Protein AF-A0A836RLD7-F1 (afdb_monomer)

Foldseek 3Di:
DDPDPDDPPCQQDDPAFHPLDLVNLLCCVPPVVPPALCCRCPPRGVVVVVPPPSLVSSLVSLVSSCVNVVDDPVRSVVRSVVVVVPDD

Radius of gyration: 13.67 Å; Cα contacts (8 Å, |Δi|>4): 76; chains: 1; bounding box: 26×38×39 Å

Sequence (88 aa):
EPLLSGEFNEAFSGILPPDVTREAVAHFCRNEWAVHLDDVMKRRTSWHFYRSDAEKVAETVADWMAETISWDEARRDAELQRYREQVD

Nearest PDB structures (foldseek):
  3d3h-assembly1_A-2  TM=4.786E-01  e=3.000E+00  Aquifex aeolicus
  1na3-assembly2_B  TM=3.872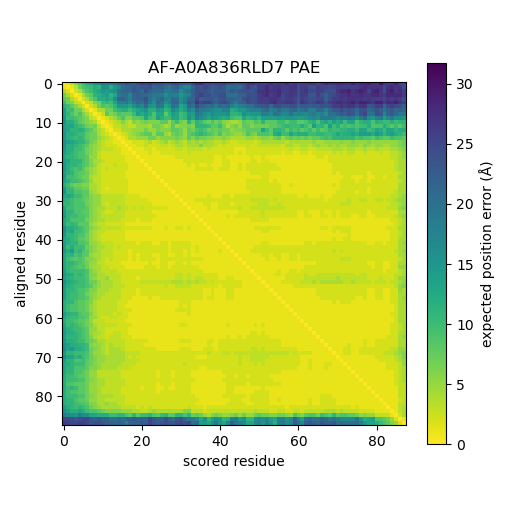E-01  e=8.851E+00  unidentified

pLDDT: mean 90.81, std 13.2, range [52.94, 98.81]

Structure (mmCIF, N/CA/C/O backbone):
data_AF-A0A836RLD7-F1
#
_entry.id   AF-A0A836RLD7-F1
#
loop_
_atom_site.group_PDB
_atom_site.id
_atom_site.type_symbol
_atom_site.label_atom_id
_atom_site.label_alt_id
_atom_site.label_comp_id
_atom_site.label_asym_id
_atom_site.label_entity_id
_atom_site.label_seq_id
_atom_site.pdbx_PDB_ins_code
_atom_site.Cartn_x
_atom_site.Cartn_y
_atom_site.Cartn_z
_atom_site.occupancy
_atom_site.B_iso_or_equiv
_atom_site.auth_seq_id
_atom_site.auth_comp_id
_atom_site.auth_asym_id
_atom_site.auth_atom_id
_atom_site.pdbx_PDB_model_num
ATOM 1 N N . GLU A 1 1 ? 1.367 23.009 -28.330 1.00 52.94 1 GLU A N 1
ATOM 2 C CA . GLU A 1 1 ? 2.346 22.468 -27.365 1.00 52.94 1 GLU A CA 1
ATOM 3 C C . GLU A 1 1 ? 1.731 21.287 -26.627 1.00 52.94 1 GLU A C 1
ATOM 5 O O . GLU A 1 1 ? 0.532 21.356 -26.363 1.00 52.94 1 GLU A O 1
ATOM 10 N N . PRO A 1 2 ? 2.483 20.212 -26.331 1.00 60.16 2 PRO A N 1
ATOM 11 C CA . PRO A 1 2 ? 2.020 19.165 -25.424 1.00 60.16 2 PRO A CA 1
ATOM 12 C C . PRO A 1 2 ? 1.912 19.734 -24.003 1.00 60.16 2 PRO A C 1
ATOM 14 O O . PRO A 1 2 ? 2.792 20.470 -23.569 1.00 60.16 2 PRO A O 1
ATOM 17 N N . LEU A 1 3 ? 0.843 19.396 -23.280 1.00 66.56 3 LEU A N 1
ATOM 18 C CA . LEU A 1 3 ? 0.534 19.962 -21.956 1.00 66.56 3 LEU A CA 1
ATOM 19 C C . LEU A 1 3 ? 1.320 19.338 -20.787 1.00 66.56 3 LEU A C 1
ATOM 21 O O . LEU A 1 3 ? 1.054 19.676 -19.638 1.00 66.56 3 LEU A O 1
ATOM 25 N N . LEU A 1 4 ? 2.269 18.433 -21.041 1.00 63.00 4 LEU A N 1
ATOM 26 C CA . LEU A 1 4 ? 3.038 17.772 -19.986 1.00 63.00 4 LEU A CA 1
ATOM 27 C C . LEU A 1 4 ? 4.536 17.868 -20.281 1.00 63.00 4 LEU A C 1
ATOM 29 O O . LEU A 1 4 ? 5.052 17.197 -21.169 1.00 63.00 4 LEU A O 1
ATOM 33 N N . SER A 1 5 ? 5.215 18.718 -19.512 1.00 62.84 5 SER A N 1
ATOM 34 C CA . SER A 1 5 ? 6.674 18.746 -19.341 1.00 62.84 5 SER A CA 1
ATOM 35 C C . SER A 1 5 ? 7.135 17.940 -18.117 1.00 62.84 5 SER A C 1
ATOM 37 O O . SER A 1 5 ? 8.321 17.937 -17.797 1.00 62.84 5 SER A O 1
ATOM 39 N N . GLY A 1 6 ? 6.202 17.296 -17.408 1.00 55.44 6 GLY A N 1
ATOM 40 C CA . GLY A 1 6 ? 6.470 16.535 -16.192 1.00 55.44 6 GLY A CA 1
ATOM 41 C C . GLY A 1 6 ? 6.891 15.107 -16.504 1.00 55.44 6 GLY A C 1
ATOM 42 O O . GLY A 1 6 ? 6.310 14.472 -17.382 1.00 55.44 6 GLY A O 1
ATOM 43 N N . GLU A 1 7 ? 7.891 14.625 -15.769 1.00 57.62 7 GLU A N 1
ATOM 44 C CA . GLU A 1 7 ? 8.301 13.224 -15.706 1.00 57.62 7 GLU A CA 1
ATOM 45 C C . GLU A 1 7 ? 7.054 12.338 -15.578 1.00 57.62 7 GLU A C 1
ATOM 47 O O . GLU A 1 7 ? 6.403 12.297 -14.531 1.00 57.62 7 GLU A O 1
ATOM 52 N N . PHE A 1 8 ? 6.672 11.659 -16.663 1.00 56.91 8 PHE A N 1
ATOM 53 C CA . PHE A 1 8 ? 5.724 10.560 -16.560 1.00 56.91 8 PHE A CA 1
ATOM 54 C C . PHE A 1 8 ? 6.349 9.565 -15.588 1.00 56.91 8 PHE A C 1
ATOM 56 O O . PHE A 1 8 ? 7.455 9.085 -15.831 1.00 56.91 8 PHE A O 1
ATOM 63 N N . ASN A 1 9 ? 5.682 9.288 -14.4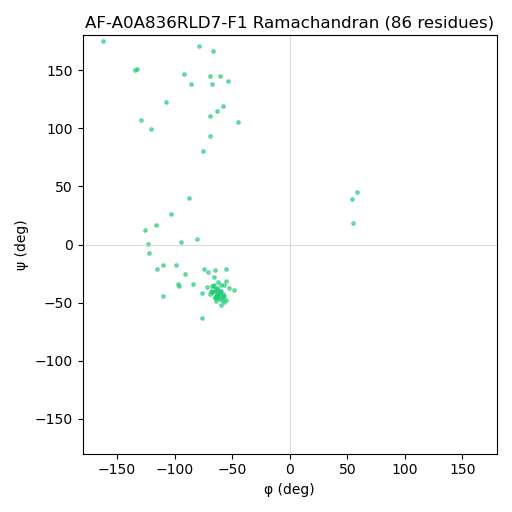67 1.00 62.06 9 ASN A N 1
ATOM 64 C CA . ASN A 1 9 ? 6.176 8.285 -13.538 1.00 62.06 9 ASN A CA 1
ATOM 65 C C . ASN A 1 9 ? 5.903 6.896 -14.134 1.00 62.06 9 ASN A C 1
ATOM 67 O O . ASN A 1 9 ? 4.912 6.240 -13.808 1.00 62.06 9 ASN A O 1
ATOM 71 N N . GLU A 1 10 ? 6.773 6.484 -15.059 1.00 67.50 10 GLU A N 1
ATOM 72 C CA . GLU A 1 10 ? 6.714 5.204 -15.776 1.00 67.50 10 GLU A CA 1
ATOM 73 C C . GLU A 1 10 ? 6.675 4.006 -14.814 1.0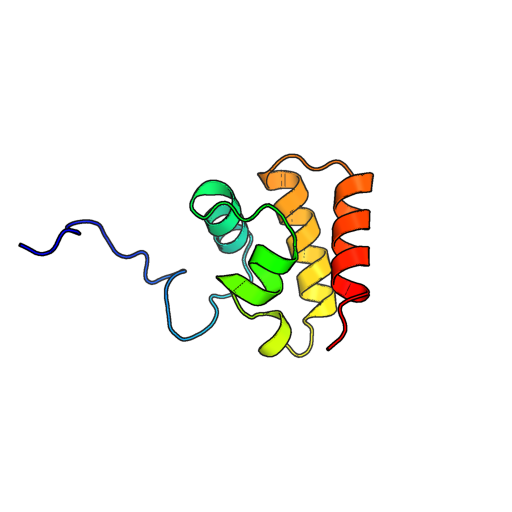0 67.50 10 GLU A C 1
ATOM 75 O O . GLU A 1 10 ? 6.195 2.939 -15.185 1.00 67.50 10 GLU A O 1
ATOM 80 N N . ALA A 1 11 ? 7.119 4.179 -13.561 1.00 75.88 11 ALA A N 1
ATOM 81 C CA . ALA A 1 11 ? 7.117 3.119 -12.557 1.00 75.88 11 ALA A CA 1
ATOM 82 C C . ALA A 1 11 ? 5.705 2.668 -12.143 1.00 75.88 11 ALA A C 1
ATOM 84 O O . ALA A 1 11 ? 5.535 1.513 -11.756 1.00 75.88 11 ALA A O 1
ATOM 85 N N . PHE A 1 12 ? 4.698 3.549 -12.221 1.00 79.94 12 PHE A N 1
ATOM 86 C CA . PHE A 1 12 ? 3.314 3.249 -11.812 1.00 79.94 12 PHE A CA 1
ATOM 87 C C . PHE A 1 12 ? 2.285 3.452 -12.930 1.00 79.94 12 PHE A C 1
ATOM 89 O O . PHE A 1 12 ? 1.125 3.082 -12.765 1.00 79.94 12 PHE A O 1
ATOM 96 N N . SER A 1 13 ? 2.711 4.000 -14.072 1.00 71.25 13 SER A N 1
ATOM 97 C CA . SER A 1 13 ? 1.878 4.250 -15.247 1.00 71.25 13 SER A CA 1
ATOM 98 C C . SER A 1 13 ? 2.436 3.482 -16.447 1.00 71.25 13 SER A C 1
ATOM 100 O O . SER A 1 13 ? 3.407 3.901 -17.075 1.00 71.25 13 SER A O 1
ATOM 102 N N . GLY A 1 14 ? 1.839 2.325 -16.746 1.00 78.69 14 GLY A N 1
ATOM 103 C CA . GLY A 1 14 ? 2.289 1.418 -17.802 1.00 78.69 14 GLY A CA 1
ATOM 104 C C . GLY A 1 14 ? 1.216 0.411 -18.229 1.00 78.69 14 GLY A C 1
ATOM 105 O O . GLY A 1 14 ? 0.131 0.357 -17.657 1.00 78.69 14 GLY A O 1
ATOM 106 N N . ILE A 1 15 ? 1.512 -0.385 -19.266 1.00 82.56 15 ILE A N 1
ATOM 107 C CA . ILE A 1 15 ? 0.602 -1.441 -19.763 1.00 82.56 15 ILE A CA 1
ATOM 108 C C . ILE A 1 15 ? 0.535 -2.615 -18.779 1.00 82.56 15 ILE A C 1
ATOM 110 O O . ILE A 1 15 ? -0.514 -3.237 -18.617 1.00 82.56 15 ILE A O 1
ATOM 114 N N . LEU A 1 16 ? 1.668 -2.937 -18.154 1.00 88.19 16 LEU A N 1
ATOM 115 C CA . LEU A 1 16 ? 1.757 -3.995 -17.159 1.00 88.19 16 LEU A CA 1
ATOM 116 C C . LEU A 1 16 ? 1.538 -3.423 -15.755 1.00 88.19 16 LEU A C 1
ATOM 118 O O . LEU A 1 16 ? 1.966 -2.296 -15.494 1.00 88.19 16 LEU A O 1
ATOM 122 N N . PRO A 1 17 ? 0.927 -4.202 -14.845 1.00 90.75 17 PRO A N 1
ATOM 123 C CA . PRO A 1 17 ? 0.863 -3.842 -13.436 1.00 90.75 17 PRO A CA 1
ATOM 124 C C . PRO A 1 17 ? 2.257 -3.551 -12.866 1.00 90.75 17 PRO A C 1
ATOM 126 O O . PRO A 1 17 ? 3.188 -4.304 -13.168 1.00 90.75 17 PRO A O 1
ATOM 129 N N . PRO A 1 18 ? 2.410 -2.536 -11.998 1.00 93.81 18 PRO A N 1
ATOM 130 C CA . PRO A 1 18 ? 3.647 -2.359 -11.249 1.00 93.81 18 PRO A CA 1
ATOM 131 C C . PRO A 1 18 ? 3.845 -3.506 -10.250 1.00 93.81 18 PRO A C 1
ATOM 133 O O . PRO A 1 18 ? 2.908 -4.247 -9.931 1.00 93.81 18 PRO A O 1
ATOM 136 N N . ASP A 1 19 ? 5.051 -3.620 -9.698 1.00 95.44 19 ASP A N 1
ATOM 137 C CA . ASP A 1 19 ? 5.317 -4.546 -8.598 1.00 95.44 19 ASP A CA 1
ATOM 138 C C . ASP A 1 19 ? 4.458 -4.218 -7.366 1.00 95.44 19 ASP A C 1
ATOM 140 O O . ASP A 1 19 ? 4.200 -3.052 -7.043 1.00 95.44 19 ASP A O 1
ATOM 144 N N . VAL A 1 20 ? 4.045 -5.262 -6.638 1.00 97.56 20 VAL A N 1
ATOM 145 C CA . VAL A 1 20 ? 3.269 -5.135 -5.394 1.00 97.56 20 VAL A CA 1
ATOM 146 C C . VAL A 1 20 ? 4.152 -4.541 -4.302 1.00 97.56 20 VAL A C 1
ATOM 148 O O . VAL A 1 20 ? 4.867 -5.249 -3.593 1.00 97.56 20 VAL A O 1
ATOM 151 N N . THR A 1 21 ? 4.103 -3.219 -4.165 1.00 98.00 21 THR A N 1
ATOM 152 C CA . THR A 1 21 ? 4.909 -2.470 -3.200 1.00 98.00 21 THR A CA 1
ATOM 153 C C . THR A 1 21 ? 4.060 -1.474 -2.421 1.00 98.00 21 THR A C 1
ATOM 155 O O . THR A 1 21 ? 3.072 -0.926 -2.916 1.00 98.00 21 THR A O 1
ATOM 158 N N . ARG A 1 22 ? 4.485 -1.195 -1.185 1.00 98.12 22 ARG A N 1
ATOM 159 C CA . ARG A 1 22 ? 3.882 -0.160 -0.337 1.00 98.12 22 ARG A CA 1
ATOM 160 C C . ARG A 1 22 ? 3.960 1.224 -0.984 1.00 98.12 22 ARG A C 1
ATOM 162 O O . ARG A 1 22 ? 3.044 2.023 -0.823 1.00 98.12 22 ARG A O 1
ATOM 169 N N . GLU A 1 23 ? 5.037 1.499 -1.719 1.00 97.38 23 GLU A N 1
ATOM 170 C CA . GLU A 1 23 ? 5.218 2.757 -2.445 1.00 97.38 23 GLU A CA 1
ATOM 171 C C . GLU A 1 23 ? 4.182 2.923 -3.560 1.00 97.38 23 GLU A C 1
ATOM 173 O O . GLU A 1 23 ? 3.548 3.973 -3.627 1.00 97.38 23 GLU A O 1
ATOM 178 N N . ALA A 1 24 ? 3.931 1.875 -4.353 1.00 96.75 24 ALA A N 1
ATOM 179 C CA . ALA A 1 24 ? 2.886 1.896 -5.374 1.00 96.75 24 ALA A CA 1
ATOM 180 C C . ALA A 1 24 ? 1.506 2.176 -4.754 1.00 96.75 24 ALA A C 1
ATOM 182 O O . ALA A 1 24 ? 0.800 3.082 -5.189 1.00 96.75 24 ALA A O 1
ATOM 183 N N . VAL A 1 25 ? 1.140 1.473 -3.674 1.00 98.19 25 VAL A N 1
ATOM 184 C CA . VAL A 1 25 ? -0.133 1.725 -2.969 1.00 98.19 25 VAL A CA 1
ATOM 185 C C . VAL A 1 25 ? -0.211 3.163 -2.456 1.00 98.19 25 VAL A C 1
ATOM 187 O O . VAL A 1 25 ? -1.218 3.840 -2.658 1.00 98.19 25 VAL A O 1
ATOM 190 N N . ALA A 1 26 ? 0.867 3.670 -1.854 1.00 97.81 26 ALA A N 1
ATOM 191 C CA . ALA A 1 26 ? 0.920 5.047 -1.385 1.00 97.81 26 ALA A CA 1
ATOM 192 C C . ALA A 1 26 ? 0.792 6.065 -2.528 1.00 97.81 26 ALA A C 1
ATOM 194 O O . ALA A 1 26 ? 0.136 7.093 -2.343 1.00 97.81 26 ALA A O 1
ATOM 195 N N . HIS A 1 27 ? 1.381 5.784 -3.693 1.00 96.06 27 HIS A N 1
ATOM 196 C CA . HIS A 1 27 ? 1.245 6.613 -4.884 1.00 96.06 27 HIS A CA 1
ATOM 197 C C . HIS A 1 27 ? -0.222 6.719 -5.305 1.00 96.06 27 HIS A C 1
ATOM 199 O O . HIS A 1 27 ? -0.736 7.835 -5.408 1.00 96.06 27 HIS A O 1
ATOM 205 N N . PHE A 1 28 ? -0.909 5.584 -5.456 1.00 97.19 28 PHE A N 1
ATOM 206 C CA . PHE A 1 28 ? -2.308 5.554 -5.888 1.00 97.19 28 PHE A CA 1
ATOM 207 C C . PHE A 1 28 ? -3.248 6.229 -4.887 1.00 97.19 28 PHE A C 1
ATOM 209 O O . PHE A 1 28 ? -4.147 6.973 -5.280 1.00 97.19 28 PHE A O 1
ATOM 216 N N . CYS A 1 29 ? -3.022 6.038 -3.588 1.00 97.88 29 CYS A N 1
ATOM 217 C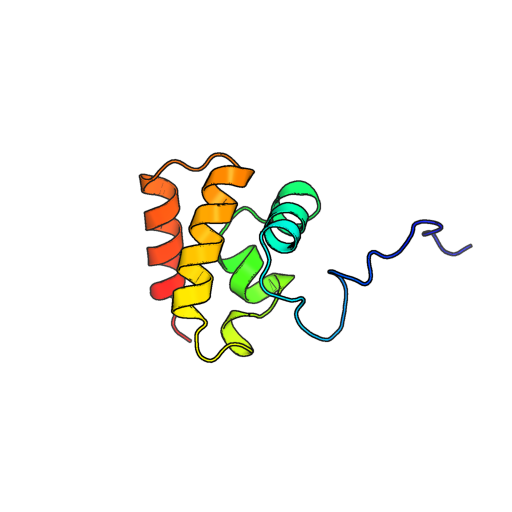 CA . CYS A 1 29 ? -3.808 6.704 -2.553 1.00 97.88 29 CYS A CA 1
ATOM 218 C C . CYS A 1 29 ? -3.629 8.230 -2.575 1.00 97.88 29 CYS A C 1
ATOM 220 O O . CYS A 1 29 ? -4.611 8.969 -2.531 1.00 97.88 29 CYS A O 1
ATOM 222 N N . ARG A 1 30 ? -2.380 8.717 -2.631 1.00 96.38 30 ARG A N 1
ATOM 223 C CA . ARG A 1 30 ? -2.075 10.149 -2.455 1.00 96.38 30 ARG A CA 1
ATOM 224 C C . ARG A 1 30 ? -2.233 10.973 -3.729 1.00 96.38 30 ARG A C 1
ATOM 226 O O . ARG A 1 30 ? -2.601 12.138 -3.635 1.00 96.38 30 ARG A O 1
ATOM 233 N N . ASN A 1 31 ? -1.925 10.393 -4.889 1.00 95.12 31 ASN A N 1
ATOM 234 C CA . ASN A 1 31 ? -1.852 11.122 -6.160 1.00 95.12 31 ASN A CA 1
ATOM 235 C C . ASN A 1 31 ? -2.982 10.759 -7.124 1.00 95.12 31 ASN A C 1
ATOM 237 O O . ASN A 1 31 ? -3.235 11.504 -8.064 1.00 95.12 31 ASN A O 1
ATOM 241 N N . GLU A 1 32 ? -3.658 9.629 -6.905 1.00 95.25 32 GLU A N 1
ATOM 242 C CA . GLU A 1 32 ? -4.701 9.136 -7.810 1.00 95.25 32 GLU A CA 1
ATOM 243 C C . GLU A 1 32 ? -6.043 8.864 -7.120 1.00 95.25 32 GLU A C 1
ATOM 245 O O . GLU A 1 32 ? -6.940 8.271 -7.730 1.00 95.25 32 GLU A O 1
ATOM 250 N N . TRP A 1 33 ? -6.196 9.328 -5.873 1.00 96.12 33 TRP A N 1
ATOM 251 C CA . TRP A 1 33 ? -7.429 9.251 -5.085 1.00 96.12 33 TRP A CA 1
ATOM 252 C C . TRP A 1 33 ? -8.002 7.830 -4.974 1.00 96.12 33 TRP A C 1
ATOM 254 O O . TRP A 1 33 ? -9.216 7.635 -5.016 1.00 96.12 33 TRP A O 1
ATOM 264 N N . ALA A 1 34 ? -7.138 6.824 -4.816 1.00 98.00 34 ALA A N 1
ATOM 265 C CA . ALA A 1 34 ? -7.581 5.489 -4.436 1.00 98.00 34 ALA A CA 1
ATOM 266 C C . ALA A 1 34 ? -8.078 5.499 -2.979 1.00 98.00 34 ALA A C 1
ATOM 268 O O . ALA A 1 34 ? -7.290 5.670 -2.049 1.00 98.00 34 ALA A O 1
ATOM 269 N N . VAL A 1 35 ? -9.388 5.329 -2.784 1.00 98.06 35 VAL A N 1
ATOM 270 C CA . VAL A 1 35 ? -10.070 5.416 -1.475 1.00 98.06 35 VAL A CA 1
ATOM 271 C C . VAL A 1 35 ? -10.842 4.147 -1.113 1.00 98.06 35 VAL A C 1
ATOM 273 O O . VAL A 1 35 ? -11.463 4.087 -0.055 1.00 98.06 35 VAL A O 1
ATOM 276 N N . HIS A 1 36 ? -10.801 3.138 -1.977 1.00 98.38 36 HIS A N 1
ATOM 277 C CA . HIS A 1 36 ? -11.367 1.809 -1.801 1.00 98.38 36 HIS A CA 1
ATOM 278 C C . HIS A 1 36 ? -10.355 0.755 -2.242 1.00 98.38 36 HIS A C 1
ATOM 280 O O . HIS A 1 36 ? -9.585 0.984 -3.175 1.00 98.38 36 HIS A O 1
ATOM 286 N N . LEU A 1 37 ? -10.394 -0.436 -1.641 1.00 98.50 37 LEU A N 1
ATOM 287 C CA . LEU A 1 37 ? -9.450 -1.507 -1.988 1.00 98.50 37 LEU A CA 1
ATOM 288 C C . LEU A 1 37 ? -9.491 -1.865 -3.490 1.00 98.50 37 LEU A C 1
ATOM 290 O O . LEU A 1 37 ? -8.455 -2.095 -4.113 1.00 98.50 37 LEU A O 1
ATOM 294 N N . ASP A 1 38 ? -10.672 -1.802 -4.111 1.00 97.75 38 ASP A N 1
ATOM 295 C CA . ASP A 1 38 ? -10.851 -2.087 -5.542 1.00 97.75 38 ASP A CA 1
ATOM 296 C C . ASP A 1 38 ? -10.262 -1.004 -6.455 1.00 97.75 38 ASP A C 1
ATOM 298 O O . ASP A 1 38 ? -9.988 -1.289 -7.624 1.00 97.75 38 ASP A O 1
ATOM 302 N N . ASP A 1 39 ? -10.100 0.240 -5.968 1.00 98.06 39 ASP A N 1
ATOM 303 C CA . ASP A 1 39 ? -9.371 1.273 -6.721 1.00 98.06 39 ASP A CA 1
ATOM 304 C C . ASP A 1 39 ? -7.984 0.743 -7.066 1.00 98.06 39 ASP A C 1
ATOM 306 O O . ASP A 1 39 ? -7.580 0.784 -8.225 1.00 98.06 39 ASP A O 1
ATOM 310 N N . VAL A 1 40 ? -7.295 0.180 -6.073 1.00 98.12 40 VAL A N 1
ATOM 311 C CA . VAL A 1 40 ? -5.955 -0.372 -6.247 1.00 98.12 40 VAL A CA 1
ATOM 312 C C . VAL A 1 40 ? -6.039 -1.715 -6.963 1.00 98.12 40 VAL A C 1
ATOM 314 O O . VAL A 1 40 ? -5.580 -1.826 -8.098 1.00 98.12 40 VAL A O 1
ATOM 317 N N . MET A 1 41 ? -6.690 -2.708 -6.348 1.00 98.12 41 MET A N 1
ATOM 318 C CA . MET A 1 41 ? -6.617 -4.110 -6.776 1.00 98.12 41 MET A CA 1
ATOM 319 C C . MET A 1 41 ? -7.165 -4.371 -8.182 1.00 98.12 41 MET A C 1
ATOM 321 O O . MET A 1 41 ? -6.671 -5.273 -8.861 1.00 98.12 41 MET A O 1
ATOM 325 N N . LYS A 1 42 ? -8.181 -3.616 -8.622 1.00 95.88 42 LYS A N 1
ATOM 326 C CA . LYS A 1 42 ? -8.834 -3.819 -9.925 1.00 95.88 42 LYS A CA 1
ATOM 327 C C . LYS A 1 42 ? -8.523 -2.695 -10.919 1.00 95.88 42 LYS A C 1
ATOM 329 O O . LYS A 1 42 ? -8.242 -2.988 -12.074 1.00 95.88 42 LYS A O 1
ATOM 334 N N . ARG A 1 43 ? -8.566 -1.421 -10.503 1.00 94.56 43 ARG A N 1
ATOM 335 C CA . ARG A 1 43 ? -8.594 -0.277 -11.443 1.00 94.56 43 ARG A CA 1
ATOM 336 C C . ARG A 1 43 ? -7.247 0.391 -11.715 1.00 94.56 43 ARG A C 1
ATOM 338 O O . ARG A 1 43 ? -7.059 0.870 -12.827 1.00 94.56 43 ARG A O 1
ATOM 345 N N . ARG A 1 44 ? -6.337 0.467 -10.740 1.00 95.12 44 ARG A N 1
ATOM 346 C CA . ARG A 1 44 ? -5.014 1.101 -10.912 1.00 95.12 44 ARG A CA 1
ATOM 347 C C . ARG A 1 44 ? -3.917 0.113 -11.244 1.00 95.12 44 ARG A C 1
ATOM 349 O O . ARG A 1 44 ? -3.043 0.426 -12.038 1.00 95.12 44 ARG A O 1
ATOM 356 N N . THR A 1 45 ? -3.987 -1.086 -10.675 1.00 95.62 45 THR A N 1
ATOM 357 C CA . THR A 1 45 ? -2.932 -2.085 -10.866 1.00 95.62 45 THR A CA 1
ATOM 358 C C . THR A 1 45 ? -3.404 -3.317 -11.607 1.00 95.62 45 THR A C 1
ATOM 360 O O . THR A 1 45 ? -2.581 -4.039 -12.144 1.00 95.62 45 THR A O 1
ATOM 363 N N . SER A 1 46 ? -4.710 -3.599 -11.639 1.00 95.56 46 SER A N 1
ATOM 364 C CA . SER A 1 46 ? -5.239 -4.878 -12.137 1.00 95.56 46 SER A CA 1
ATOM 365 C C . SER A 1 46 ? -4.642 -6.115 -11.441 1.00 95.56 46 SER A C 1
ATOM 367 O O . SER A 1 46 ? -4.751 -7.219 -11.973 1.00 95.56 46 SER A O 1
ATOM 369 N N . TRP A 1 47 ? -4.022 -5.987 -10.256 1.00 97.25 47 TRP A N 1
ATOM 370 C CA . TRP A 1 47 ? -3.395 -7.120 -9.561 1.00 97.25 47 TRP A CA 1
ATOM 371 C C . TRP A 1 47 ? -4.355 -8.281 -9.320 1.00 97.25 47 TRP A C 1
ATOM 373 O O . TRP A 1 47 ? -3.918 -9.425 -9.386 1.00 97.25 47 TRP A O 1
ATOM 383 N N . HIS A 1 48 ? -5.649 -8.008 -9.129 1.00 96.75 48 HIS A N 1
ATOM 384 C CA . HIS A 1 48 ? -6.676 -9.045 -9.033 1.00 96.75 48 HIS A CA 1
ATOM 385 C C . HIS A 1 48 ? -6.645 -10.030 -10.217 1.00 96.75 48 HIS A C 1
ATOM 387 O O . HIS A 1 48 ? -6.808 -11.227 -10.022 1.00 96.75 48 HIS A O 1
ATOM 393 N N . PHE A 1 49 ? -6.375 -9.540 -11.430 1.00 94.38 49 PHE A N 1
ATOM 394 C CA . PHE A 1 49 ? -6.387 -10.348 -12.651 1.00 94.38 49 PHE A CA 1
ATOM 395 C C . PHE A 1 49 ? -5.021 -10.961 -12.994 1.00 94.38 49 PHE A C 1
ATOM 397 O O . PHE A 1 49 ? -4.956 -11.977 -13.681 1.00 94.38 49 PHE A O 1
ATOM 404 N N . TYR A 1 50 ? -3.922 -10.352 -12.539 1.00 94.88 50 TYR A N 1
ATOM 405 C CA . TYR A 1 50 ? -2.557 -10.762 -12.907 1.00 94.88 50 TYR A CA 1
ATOM 406 C C . TYR A 1 50 ? -1.865 -11.641 -11.860 1.00 94.88 50 TYR A C 1
ATOM 408 O O . TYR A 1 50 ? -0.852 -12.277 -12.158 1.00 94.88 50 TYR A O 1
ATOM 416 N N . ARG A 1 51 ? -2.366 -11.665 -10.623 1.00 95.25 51 ARG A N 1
ATOM 417 C CA . ARG A 1 51 ? -1.747 -12.381 -9.506 1.00 95.25 51 ARG A CA 1
ATOM 418 C C . ARG A 1 51 ? -2.555 -13.622 -9.158 1.00 95.25 51 ARG A C 1
ATOM 420 O O . ARG A 1 51 ? -3.711 -13.529 -8.769 1.00 95.25 51 ARG A O 1
ATOM 427 N N . SER A 1 52 ? -1.917 -14.791 -9.194 1.00 95.50 52 SER A N 1
ATOM 428 C CA . SER A 1 52 ? -2.532 -16.032 -8.699 1.00 95.50 52 SER A CA 1
ATOM 429 C C . SER A 1 52 ? -2.801 -16.000 -7.188 1.00 95.50 52 SER A C 1
ATOM 431 O O . SER A 1 52 ? -3.615 -16.764 -6.683 1.00 95.50 52 SER A O 1
ATOM 433 N N . ASP A 1 53 ? -2.091 -15.137 -6.460 1.00 96.88 53 ASP A N 1
ATOM 434 C CA . ASP A 1 53 ? -2.209 -14.892 -5.024 1.00 96.88 53 ASP A CA 1
ATOM 435 C C . ASP A 1 53 ? -2.968 -13.591 -4.701 1.00 96.88 53 ASP A C 1
ATOM 437 O O . ASP A 1 53 ? -2.761 -13.015 -3.632 1.00 96.88 53 ASP A O 1
ATOM 441 N N . ALA A 1 54 ? -3.850 -13.137 -5.603 1.00 96.81 54 ALA A N 1
ATOM 442 C CA . ALA A 1 54 ? -4.575 -11.867 -5.500 1.00 96.81 54 ALA A CA 1
ATOM 443 C C . ALA A 1 54 ? -5.230 -11.619 -4.132 1.00 96.81 54 ALA A C 1
ATOM 445 O O . ALA A 1 54 ? -5.155 -10.505 -3.628 1.00 96.81 54 ALA A O 1
ATOM 446 N N . GLU A 1 55 ? -5.804 -12.645 -3.503 1.00 96.81 55 GLU A N 1
ATOM 447 C CA . GLU A 1 55 ? -6.436 -12.524 -2.183 1.00 96.81 55 GLU A CA 1
ATOM 448 C C . GLU A 1 55 ? -5.434 -12.136 -1.081 1.00 96.81 55 GLU A C 1
ATOM 450 O O . GLU A 1 55 ? -5.668 -11.212 -0.309 1.00 96.81 55 GLU A O 1
ATOM 455 N N . LYS A 1 56 ? -4.259 -12.778 -1.050 1.00 98.06 56 LYS A N 1
ATOM 456 C CA . LYS A 1 56 ? -3.195 -12.446 -0.084 1.00 98.06 56 LYS A CA 1
ATOM 457 C C . LYS A 1 56 ? -2.604 -11.064 -0.354 1.00 98.06 56 LYS A C 1
ATOM 459 O O . LYS A 1 56 ? -2.230 -10.340 0.570 1.00 98.06 56 LYS A O 1
ATOM 464 N N . VAL A 1 57 ? -2.514 -10.701 -1.634 1.00 98.44 57 VAL A N 1
ATOM 465 C CA . VAL A 1 57 ? -2.116 -9.353 -2.041 1.00 98.44 57 VAL A CA 1
ATOM 466 C C . VAL A 1 57 ? -3.146 -8.335 -1.548 1.00 98.44 57 VAL A C 1
ATOM 468 O O . VAL A 1 57 ? -2.746 -7.323 -0.986 1.00 98.44 57 VAL A O 1
ATOM 471 N N . ALA A 1 58 ? -4.445 -8.613 -1.674 1.00 98.44 58 ALA A N 1
ATOM 472 C CA . ALA A 1 58 ? -5.512 -7.723 -1.223 1.00 98.44 58 ALA A CA 1
ATOM 473 C C . ALA A 1 58 ? -5.449 -7.454 0.287 1.00 98.44 58 ALA A C 1
ATOM 475 O O . ALA A 1 58 ? -5.553 -6.299 0.689 1.00 98.44 58 ALA A O 1
ATOM 476 N N . GLU A 1 59 ? -5.201 -8.480 1.109 1.00 98.62 59 GLU A N 1
ATOM 477 C CA . GLU A 1 59 ? -4.990 -8.322 2.559 1.00 98.62 59 GLU A CA 1
ATOM 478 C C . GLU A 1 59 ? -3.827 -7.369 2.860 1.00 98.62 59 GLU A C 1
ATOM 480 O O . GLU A 1 59 ? -3.982 -6.399 3.600 1.00 98.62 59 GLU A O 1
ATOM 485 N N . THR A 1 60 ? -2.686 -7.595 2.205 1.00 98.69 60 THR A N 1
ATOM 486 C CA . THR A 1 60 ? -1.483 -6.767 2.371 1.00 98.69 60 THR A CA 1
ATOM 487 C C . THR A 1 60 ? -1.719 -5.319 1.921 1.00 98.69 60 THR A C 1
ATOM 489 O O . THR A 1 60 ? -1.293 -4.368 2.576 1.00 98.69 60 THR A O 1
ATOM 492 N N . VAL A 1 61 ? -2.413 -5.133 0.796 1.00 98.75 61 VAL A N 1
ATOM 493 C CA . VAL A 1 61 ? -2.740 -3.812 0.248 1.00 98.75 61 VAL A CA 1
ATOM 494 C C . VAL A 1 61 ? -3.722 -3.077 1.153 1.00 98.75 61 VAL A C 1
ATOM 496 O O . VAL A 1 61 ? -3.534 -1.884 1.380 1.00 98.75 61 VAL A O 1
ATOM 499 N N . ALA A 1 62 ? -4.725 -3.762 1.705 1.00 98.75 62 ALA A N 1
ATOM 500 C CA . ALA A 1 62 ? -5.680 -3.167 2.633 1.00 98.75 62 ALA A CA 1
ATOM 501 C C . ALA A 1 62 ? -4.985 -2.619 3.889 1.00 98.75 62 ALA A C 1
ATOM 503 O O . ALA A 1 62 ? -5.306 -1.511 4.319 1.00 98.75 62 ALA A O 1
ATOM 504 N N . ASP A 1 63 ? -3.986 -3.333 4.416 1.00 98.81 63 AS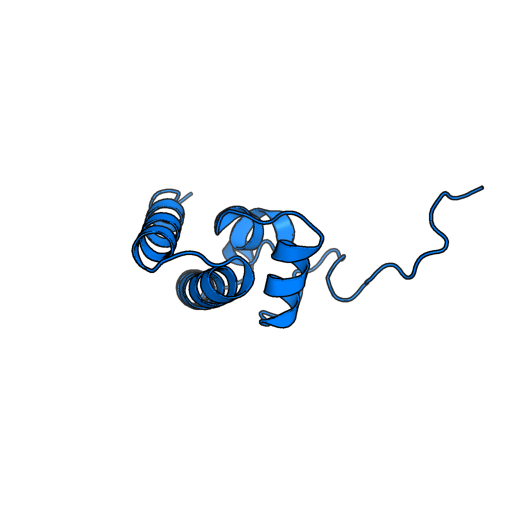P A N 1
ATOM 505 C CA . ASP A 1 63 ? -3.176 -2.864 5.546 1.00 98.81 63 ASP A CA 1
ATOM 506 C C . ASP A 1 63 ? -2.389 -1.594 5.178 1.00 98.81 63 ASP A C 1
ATOM 508 O O . ASP A 1 63 ? -2.424 -0.591 5.893 1.00 98.81 63 ASP A O 1
ATOM 512 N N . TRP A 1 64 ? -1.735 -1.577 4.012 1.00 98.81 64 TRP A N 1
ATOM 513 C CA . TRP A 1 64 ? -0.992 -0.397 3.551 1.00 98.81 64 TRP A CA 1
ATOM 514 C C . TRP A 1 64 ? -1.893 0.800 3.243 1.00 98.81 64 TRP A C 1
ATOM 516 O O . TRP A 1 64 ? -1.499 1.943 3.492 1.00 98.81 64 TRP A O 1
ATOM 526 N N . MET A 1 65 ? -3.094 0.566 2.711 1.00 98.69 65 MET A N 1
ATOM 527 C CA . MET A 1 65 ? -4.093 1.612 2.509 1.00 98.69 65 MET A CA 1
ATOM 528 C C . MET A 1 65 ? -4.559 2.170 3.851 1.00 98.69 65 MET A C 1
ATOM 530 O O . MET A 1 65 ? -4.561 3.389 4.016 1.00 98.69 65 MET A O 1
ATOM 534 N N . ALA A 1 66 ? -4.862 1.309 4.826 1.00 98.62 66 ALA A N 1
ATOM 535 C CA . ALA A 1 66 ? -5.285 1.739 6.152 1.00 98.62 66 ALA A CA 1
ATOM 536 C C . ALA A 1 66 ? -4.245 2.645 6.818 1.00 98.62 66 ALA A C 1
ATOM 538 O O . ALA A 1 66 ? -4.589 3.723 7.299 1.00 98.62 66 ALA A O 1
ATOM 539 N N . GLU A 1 67 ? -2.964 2.283 6.738 1.00 98.38 67 GLU A N 1
ATOM 540 C CA . GLU A 1 67 ? -1.873 3.135 7.214 1.00 98.38 67 GLU A CA 1
ATOM 541 C C . GLU A 1 67 ? -1.744 4.448 6.414 1.00 98.38 67 GLU A C 1
ATOM 543 O O . GLU A 1 67 ? -1.469 5.505 6.982 1.00 98.38 67 GLU A O 1
ATOM 548 N N . THR A 1 68 ? -1.939 4.410 5.091 1.00 98.31 68 THR A N 1
ATOM 549 C CA . THR A 1 68 ? -1.697 5.563 4.204 1.00 98.31 68 THR A CA 1
ATOM 550 C C . THR A 1 68 ? -2.785 6.631 4.285 1.00 98.31 68 THR A C 1
ATOM 552 O O . 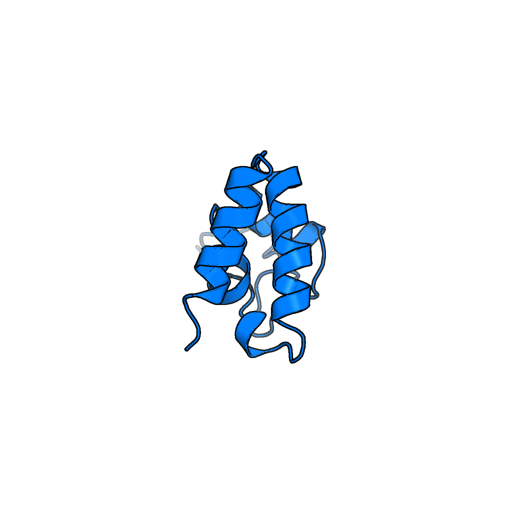THR A 1 68 ? -2.463 7.820 4.267 1.00 98.31 68 THR A O 1
ATOM 555 N N . ILE A 1 69 ? -4.054 6.220 4.334 1.00 98.06 69 ILE A N 1
ATOM 556 C CA . ILE A 1 69 ? -5.224 7.118 4.330 1.00 98.06 69 ILE A CA 1
ATOM 557 C C . ILE A 1 69 ? -6.041 7.034 5.623 1.00 98.06 69 ILE A C 1
ATOM 559 O O . ILE A 1 69 ? -7.170 7.515 5.678 1.00 98.06 69 ILE A O 1
ATOM 563 N N . SER A 1 70 ? -5.435 6.469 6.671 1.00 97.69 70 SER A N 1
ATOM 564 C CA . SER A 1 70 ? -5.946 6.454 8.045 1.00 97.69 70 SER A CA 1
ATOM 565 C C . SER A 1 70 ? -7.320 5.794 8.192 1.00 97.69 70 SER A C 1
ATOM 567 O O . SER A 1 70 ? -8.196 6.323 8.876 1.00 97.69 70 SER A O 1
ATOM 569 N N . TRP A 1 71 ? -7.514 4.631 7.564 1.00 98.38 71 TRP A N 1
ATOM 570 C CA . TRP A 1 71 ? -8.652 3.780 7.918 1.00 98.38 71 TRP A CA 1
ATOM 571 C C . TRP A 1 71 ? -8.461 3.194 9.312 1.00 98.38 71 TRP A C 1
ATOM 573 O O . TRP A 1 71 ? -7.349 2.847 9.708 1.00 98.38 71 TRP A O 1
ATOM 583 N N . ASP A 1 72 ? -9.567 3.045 10.030 1.00 98.19 72 ASP A N 1
ATOM 584 C CA . ASP A 1 72 ? -9.609 2.188 11.204 1.00 98.19 72 ASP A CA 1
ATOM 585 C C . ASP 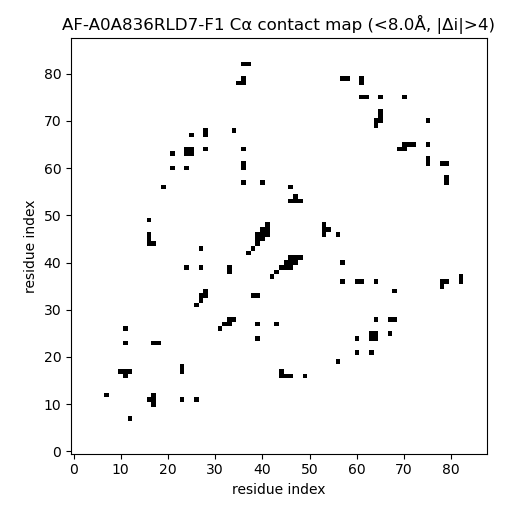A 1 72 ? -9.736 0.706 10.804 1.00 98.19 72 ASP A C 1
ATOM 587 O O . ASP A 1 72 ? -9.943 0.354 9.636 1.00 98.19 72 ASP A O 1
ATOM 591 N N . GLU A 1 73 ? -9.594 -0.175 11.795 1.00 98.19 73 GLU A N 1
ATOM 592 C CA . GLU A 1 73 ? -9.680 -1.629 11.617 1.00 98.19 73 GLU A CA 1
ATOM 593 C C . GLU A 1 73 ? -11.031 -2.046 11.016 1.00 98.19 73 GLU A C 1
ATOM 595 O O . GLU A 1 73 ? -11.077 -2.819 10.060 1.00 98.19 73 GLU A O 1
ATOM 600 N N . ALA A 1 74 ? -12.127 -1.444 11.490 1.00 98.56 74 ALA A N 1
ATOM 601 C CA . ALA A 1 74 ? -13.471 -1.726 10.995 1.00 98.56 74 ALA A CA 1
ATOM 602 C C . ALA A 1 74 ? -13.622 -1.392 9.504 1.00 98.56 74 ALA A C 1
ATOM 604 O O . ALA A 1 74 ? -14.228 -2.156 8.748 1.00 98.56 74 ALA A O 1
ATOM 605 N N . ARG A 1 75 ? -13.061 -0.266 9.051 1.00 98.56 75 ARG A N 1
ATOM 606 C CA . ARG A 1 75 ? -13.084 0.119 7.642 1.00 98.56 75 ARG A CA 1
ATOM 607 C C . ARG A 1 75 ? -12.202 -0.788 6.793 1.00 98.56 75 ARG A C 1
ATOM 609 O O . ARG A 1 75 ? -12.630 -1.175 5.708 1.00 98.56 75 ARG A O 1
ATOM 616 N N . ARG A 1 76 ? -11.008 -1.137 7.272 1.00 98.62 76 ARG A N 1
ATOM 617 C CA . ARG A 1 76 ? -10.095 -2.064 6.588 1.00 98.62 76 ARG A CA 1
ATOM 618 C C . ARG A 1 76 ? -10.758 -3.427 6.364 1.00 98.62 76 ARG A C 1
ATOM 620 O O . ARG A 1 76 ? -10.733 -3.940 5.245 1.00 98.62 76 ARG A O 1
ATOM 627 N N . ASP A 1 77 ? -11.431 -3.959 7.381 1.00 98.56 77 ASP A N 1
ATOM 628 C CA . ASP A 1 77 ? -12.154 -5.229 7.285 1.00 98.56 77 ASP A CA 1
ATOM 629 C C . ASP A 1 77 ? -13.378 -5.138 6.365 1.00 98.56 77 ASP A C 1
ATOM 631 O O . ASP A 1 77 ? -13.615 -6.039 5.559 1.00 98.56 77 ASP A O 1
ATOM 635 N N . ALA A 1 78 ? -14.125 -4.031 6.419 1.00 98.56 78 ALA A N 1
ATOM 636 C CA . ALA A 1 78 ? -15.256 -3.801 5.523 1.00 98.56 78 ALA A CA 1
ATOM 637 C C . ALA A 1 78 ? -14.828 -3.716 4.047 1.00 98.56 78 ALA A C 1
ATOM 639 O O . ALA A 1 78 ? -15.530 -4.220 3.172 1.00 98.56 78 ALA A O 1
ATOM 640 N N . GLU A 1 79 ? -13.680 -3.103 3.750 1.00 98.56 79 GLU A N 1
ATOM 641 C CA . GLU A 1 79 ? -13.132 -3.042 2.391 1.00 98.56 79 GLU A CA 1
ATOM 642 C C . GLU A 1 79 ? -12.684 -4.417 1.886 1.00 98.56 79 GLU A C 1
ATOM 644 O O . GLU A 1 79 ? -12.970 -4.758 0.738 1.00 98.56 79 GLU A O 1
ATOM 649 N N . LEU A 1 80 ? -12.054 -5.232 2.738 1.00 98.31 80 LEU A N 1
ATOM 650 C CA . LEU A 1 80 ? -11.701 -6.613 2.398 1.00 98.31 80 LEU A CA 1
ATOM 651 C C . LEU A 1 80 ? -12.935 -7.476 2.154 1.00 98.31 80 LEU A C 1
ATOM 653 O O . LEU A 1 80 ? -12.984 -8.215 1.173 1.00 98.31 80 LEU A O 1
ATOM 657 N N . GLN A 1 81 ? -13.952 -7.358 3.006 1.00 98.12 81 GLN A N 1
ATOM 658 C CA . GLN A 1 81 ? -15.212 -8.066 2.811 1.00 98.12 81 GLN A CA 1
ATOM 659 C C . GLN A 1 81 ? -15.878 -7.649 1.495 1.00 98.12 81 GLN A C 1
ATOM 661 O O . GLN A 1 81 ? -16.254 -8.502 0.695 1.00 98.12 81 GLN A O 1
ATOM 666 N N . ARG A 1 82 ? -15.950 -6.341 1.222 1.00 97.44 82 ARG A N 1
ATOM 667 C CA . ARG A 1 82 ? -16.504 -5.799 -0.025 1.00 97.44 82 ARG A CA 1
ATOM 668 C C . ARG A 1 82 ? -15.745 -6.301 -1.256 1.00 97.44 82 ARG A C 1
ATOM 670 O O . ARG A 1 82 ? -16.373 -6.615 -2.260 1.00 97.44 82 ARG A O 1
ATOM 677 N N . TYR A 1 83 ? -14.417 -6.389 -1.182 1.00 96.62 83 TYR A N 1
ATOM 678 C CA . TYR A 1 83 ? -13.581 -6.938 -2.252 1.00 96.62 83 TYR A CA 1
ATOM 679 C C . TYR A 1 83 ? -13.883 -8.422 -2.509 1.00 96.62 83 TYR A C 1
ATOM 681 O O . TYR A 1 83 ? -14.066 -8.818 -3.660 1.00 96.62 83 TYR A O 1
ATOM 689 N N . ARG A 1 84 ? -14.006 -9.221 -1.441 1.00 95.00 84 ARG A N 1
ATOM 690 C CA . ARG A 1 84 ? -14.330 -10.657 -1.500 1.00 95.00 84 A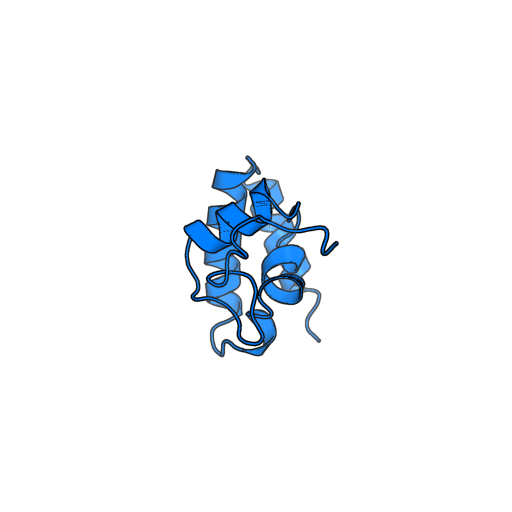RG A CA 1
ATOM 691 C C . ARG A 1 84 ? -15.722 -10.942 -2.030 1.00 95.00 84 ARG A C 1
ATOM 693 O O . ARG A 1 84 ? -15.916 -11.959 -2.668 1.00 95.00 84 ARG A O 1
ATOM 700 N N . GLU A 1 85 ? -16.701 -10.095 -1.743 1.00 93.88 85 GLU A N 1
ATOM 701 C CA . GLU A 1 85 ? -18.081 -10.303 -2.199 1.00 93.88 85 GLU A CA 1
ATOM 702 C C . GLU A 1 85 ? -18.261 -10.019 -3.692 1.00 93.88 85 GLU A C 1
ATOM 704 O O . GLU A 1 85 ? -19.192 -10.526 -4.313 1.00 93.88 85 GLU A O 1
ATOM 709 N N . GLN A 1 86 ? -17.353 -9.249 -4.289 1.00 83.81 86 GLN A N 1
ATOM 710 C CA . GLN A 1 86 ? -17.334 -8.973 -5.721 1.00 83.81 86 GLN A CA 1
ATOM 711 C C . GLN A 1 86 ? -16.551 -10.030 -6.513 1.00 83.81 86 GLN A C 1
ATOM 713 O O . GLN A 1 86 ? -15.785 -9.665 -7.413 1.00 83.81 86 GLN A O 1
ATOM 718 N N . VAL A 1 87 ? -16.688 -11.314 -6.159 1.00 63.47 87 VAL A N 1
ATOM 719 C CA . VAL A 1 87 ? -16.126 -12.393 -6.983 1.00 63.47 87 VAL A CA 1
ATOM 720 C C . VAL A 1 87 ? -16.821 -12.354 -8.342 1.00 63.47 87 VAL A C 1
ATOM 722 O O . VAL A 1 87 ? -18.035 -12.550 -8.413 1.00 63.47 87 VAL A O 1
ATOM 725 N N . ASP A 1 88 ? -16.037 -12.056 -9.378 1.00 56.06 88 ASP A N 1
ATOM 726 C CA . ASP A 1 88 ? -16.413 -12.197 -10.788 1.00 56.06 88 ASP A CA 1
ATOM 727 C C . ASP A 1 88 ? -16.533 -13.683 -11.175 1.00 56.06 88 ASP A C 1
ATOM 729 O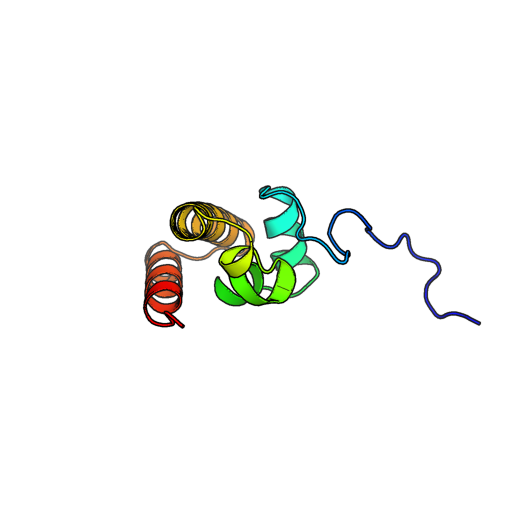 O . ASP A 1 88 ? -15.628 -14.475 -10.809 1.00 56.06 88 ASP A O 1
#

Mean predicted aligned error: 5.17 Å

Secondary structure (DSSP, 8-state):
--S--S---TTTSSSSPPPS-HHHHHHHHHHS---SHHIIIIIIS-HHHH-TTHHHHHHHHHHHHHHHHT--HHHHHHHHHHHHHT--

Solvent-accessible surface area (backbone atoms only — not comparable to full-atom values): 5353 Å² total; per-residue (Å²): 133,82,94,69,92,64,83,75,61,60,76,72,56,65,95,62,59,53,75,97,42,70,64,54,54,45,45,38,39,75,77,64,69,39,86,49,56,54,39,45,38,55,71,67,36,34,40,56,83,75,36,97,57,28,69,64,49,48,56,55,48,36,54,49,46,20,71,69,74,65,47,52,70,70,54,38,51,50,38,53,49,56,54,63,71,63,70,127